Protein AF-A0A6C0ES30-F1 (afdb_monomer)

Sequence (160 aa):
MKIYIIFDNLLKLSKQFVLLEPYYIESYIVYEIFSKEGMYIIDSKNTFKLNNTDNRVIHFKNYYKNISLEVDYSYINKIKVYQIPNDHIQISYKYFVFKLSSNSKIKLIIQTVCDTENIVNILPLNSIIPSDIYFESNEDIDLNNHLIKEEINVFLSHLN

Radius of gyration: 16.53 Å; Cα contacts (8 Å, |Δi|>4): 312; chains: 1; bounding box: 41×36×44 Å

Solvent-accessible surface area (backbone atoms only — not comparable to full-atom values): 9113 Å² total; per-residue (Å²): 63,40,36,38,58,60,66,98,59,60,77,75,43,19,70,36,41,54,73,45,57,91,29,56,74,53,70,52,66,37,37,40,34,43,38,96,92,45,43,32,40,37,50,97,86,48,39,27,40,52,46,78,44,88,54,66,71,48,80,38,76,50,68,57,75,86,38,27,37,36,37,36,61,36,50,72,49,74,44,81,46,94,76,77,72,90,70,60,49,77,47,40,36,39,39,38,38,28,36,94,44,96,84,49,70,51,31,45,37,42,29,24,76,43,62,84,91,58,77,81,66,83,68,55,56,56,72,46,62,56,75,44,53,33,37,42,27,93,55,94,74,61,72,84,40,64,68,57,38,51,58,51,46,56,57,52,59,47,70,102

Nearest PDB structures (foldseek):
  2qy2-assembly1_A  TM=4.830E-01  e=1.030E-02  Mimivirus
  2qze-assembly2_B  TM=4.399E-01  e=1.216E-02  Mimivirus
  2hzm-assembly1_B  TM=3.080E-01  e=2.637E-02  Saccharomyces cerevisiae
  2hzm-assembly4_H  TM=3.020E-01  e=3.114E-02  Saccharomyces cerevisiae

Secondary structure (DSSP, 8-state):
-EEEEE-S-GGGGTTGGGGGGGGEEEEEEEEEEEETTEEEEE-SS-EEEEEEE---EEEEEEEETTEEEEEE--EEEEEEES---SSEEEEEEEEEEE-SSTT-S-EEEEEEE--TT-TT----GGG---SEEEEE-SS---TTSHHHHHHHHHHHHH--

Structure (mmCIF, N/CA/C/O backbone):
data_AF-A0A6C0ES30-F1
#
_entry.id   AF-A0A6C0ES30-F1
#
loop_
_atom_site.group_PDB
_atom_site.id
_atom_site.type_symbol
_atom_site.label_atom_id
_atom_site.label_alt_id
_atom_site.label_comp_id
_atom_site.label_asym_id
_atom_site.label_entity_id
_atom_site.label_seq_id
_atom_site.pdbx_PDB_ins_code
_atom_site.Cartn_x
_atom_site.Cartn_y
_atom_site.Cartn_z
_atom_site.occupancy
_atom_site.B_iso_or_equiv
_atom_site.auth_seq_id
_atom_site.auth_comp_id
_atom_site.auth_asym_id
_atom_site.auth_atom_id
_atom_site.pdbx_PDB_model_num
ATOM 1 N N . MET A 1 1 ? 1.712 -10.020 3.315 1.00 90.69 1 MET A N 1
ATOM 2 C CA . MET A 1 1 ? 0.244 -10.045 3.146 1.00 90.69 1 MET A CA 1
ATOM 3 C C . MET A 1 1 ? -0.270 -8.617 3.009 1.00 90.69 1 MET A C 1
ATOM 5 O O . MET A 1 1 ? 0.224 -7.746 3.729 1.00 90.69 1 MET A O 1
ATOM 9 N N . LYS A 1 2 ? -1.228 -8.369 2.108 1.00 95.38 2 LYS A N 1
ATOM 10 C CA . LYS A 1 2 ? -1.901 -7.065 1.975 1.00 95.38 2 LYS A CA 1
ATOM 11 C C . LYS A 1 2 ? -3.365 -7.183 2.401 1.00 95.38 2 LYS A C 1
ATOM 13 O O . LYS A 1 2 ? -4.006 -8.195 2.140 1.00 95.38 2 LYS A O 1
ATOM 18 N N . ILE A 1 3 ? -3.880 -6.165 3.082 1.00 96.31 3 ILE A N 1
ATOM 19 C CA . ILE A 1 3 ? -5.283 -6.072 3.496 1.00 96.31 3 ILE A CA 1
ATOM 20 C C . ILE A 1 3 ? -5.845 -4.790 2.895 1.00 96.31 3 ILE A C 1
ATOM 22 O O . ILE A 1 3 ? -5.581 -3.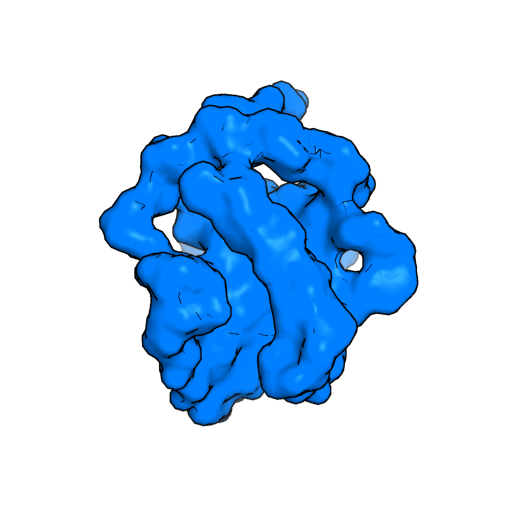691 3.384 1.00 96.31 3 ILE A O 1
ATOM 26 N N . TYR A 1 4 ? -6.594 -4.933 1.817 1.00 95.38 4 TYR A N 1
ATOM 27 C CA . TYR A 1 4 ? -7.206 -3.835 1.093 1.00 95.38 4 TYR A CA 1
ATOM 28 C C . TYR A 1 4 ? -8.440 -3.329 1.826 1.00 95.38 4 TYR A C 1
ATOM 30 O O . TYR A 1 4 ? -9.242 -4.110 2.346 1.00 95.38 4 TYR A O 1
ATOM 38 N N . ILE A 1 5 ? -8.584 -2.006 1.862 1.00 93.81 5 ILE A N 1
ATOM 39 C CA . ILE A 1 5 ? -9.776 -1.352 2.389 1.00 93.81 5 ILE A CA 1
ATOM 40 C C . ILE A 1 5 ? -10.700 -1.064 1.213 1.00 93.81 5 ILE A C 1
ATOM 42 O O . ILE A 1 5 ? -10.323 -0.364 0.274 1.00 93.81 5 ILE A O 1
ATOM 46 N N . ILE A 1 6 ? -11.917 -1.597 1.260 1.00 91.69 6 ILE A N 1
ATOM 47 C CA . ILE A 1 6 ? -12.866 -1.442 0.162 1.00 91.69 6 ILE A CA 1
ATOM 48 C C . ILE A 1 6 ? -13.631 -0.138 0.343 1.00 91.69 6 ILE A C 1
ATOM 50 O O . ILE A 1 6 ? -14.464 -0.004 1.241 1.00 91.69 6 ILE A O 1
ATOM 54 N N . PHE A 1 7 ? -13.330 0.818 -0.532 1.00 83.38 7 PHE A N 1
ATOM 55 C CA . PHE A 1 7 ? -13.983 2.117 -0.599 1.00 83.38 7 PHE A CA 1
ATOM 56 C C . PHE A 1 7 ? -14.720 2.288 -1.924 1.00 83.38 7 PHE A C 1
ATOM 58 O O . PHE A 1 7 ? -14.188 1.968 -2.983 1.00 83.38 7 PHE A O 1
ATOM 65 N N . ASP A 1 8 ? -15.896 2.915 -1.875 1.00 78.25 8 ASP A N 1
ATOM 66 C CA . ASP A 1 8 ? -16.638 3.278 -3.088 1.00 78.25 8 ASP A CA 1
ATOM 67 C C . ASP A 1 8 ? -15.959 4.421 -3.863 1.00 78.25 8 ASP A C 1
ATOM 69 O O . ASP A 1 8 ? -16.115 4.545 -5.076 1.00 78.25 8 ASP A O 1
ATOM 73 N N . ASN A 1 9 ? -15.241 5.310 -3.161 1.00 81.69 9 ASN A N 1
ATOM 74 C CA . ASN A 1 9 ? -14.548 6.443 -3.771 1.00 81.69 9 ASN A CA 1
ATOM 75 C C . ASN 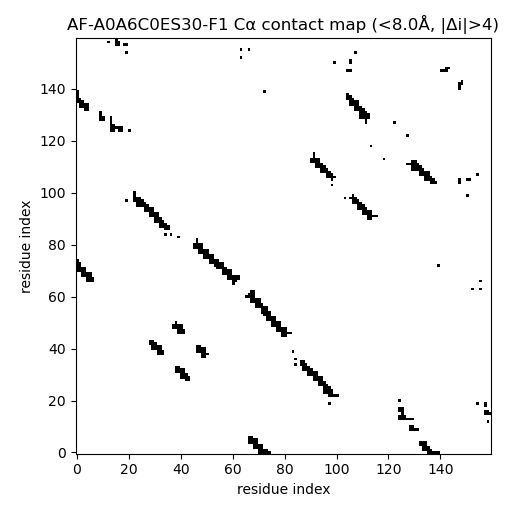A 1 9 ? -13.398 6.963 -2.891 1.00 81.69 9 ASN A C 1
ATOM 77 O O . ASN A 1 9 ? -13.626 7.696 -1.925 1.00 81.69 9 ASN A O 1
ATOM 81 N N . LEU A 1 10 ? -12.161 6.649 -3.282 1.00 82.50 10 LEU A N 1
ATOM 82 C CA . LEU A 1 10 ? -10.946 7.058 -2.572 1.00 82.50 10 LEU A CA 1
ATOM 83 C C . LEU A 1 10 ? -10.722 8.584 -2.551 1.00 82.50 10 LEU A C 1
ATOM 85 O O . LEU A 1 10 ? -10.116 9.103 -1.614 1.00 82.50 10 LEU A O 1
ATOM 89 N N . LEU A 1 11 ? -11.250 9.333 -3.529 1.00 78.00 11 LEU A N 1
ATOM 90 C CA . LEU A 1 11 ? -11.063 10.792 -3.621 1.00 78.00 11 LEU A CA 1
ATOM 91 C C . LEU A 1 11 ? -11.697 11.545 -2.447 1.00 78.00 11 LEU A C 1
ATOM 93 O O . LEU A 1 11 ? -11.293 12.664 -2.136 1.00 78.00 11 LEU A O 1
ATOM 97 N N . LYS A 1 12 ? -12.695 10.943 -1.791 1.00 80.50 12 LYS A N 1
ATOM 98 C CA . LYS A 1 12 ? -13.374 11.545 -0.638 1.00 80.50 12 LYS A CA 1
ATOM 99 C C . LYS A 1 12 ? -12.521 11.513 0.636 1.00 80.50 12 LYS A C 1
ATOM 101 O O . LYS A 1 12 ? -12.794 12.291 1.546 1.00 80.50 12 LYS A O 1
ATOM 106 N N . LEU A 1 13 ? -11.489 10.666 0.680 1.00 83.44 13 LEU A N 1
ATOM 107 C CA . LEU A 1 13 ? -10.680 10.407 1.876 1.00 83.44 13 LEU A CA 1
ATOM 108 C C . LEU A 1 13 ? -9.532 11.406 2.068 1.00 83.44 13 LEU A C 1
ATOM 110 O O . LEU A 1 13 ? -8.990 11.514 3.163 1.00 83.44 13 LEU A O 1
ATOM 114 N N . SER A 1 14 ? -9.170 12.178 1.039 1.00 79.12 14 SER A N 1
ATOM 115 C CA . SER A 1 14 ? -8.001 13.074 1.080 1.00 79.12 14 SER A CA 1
ATOM 116 C C . SER A 1 14 ? -8.023 14.042 2.270 1.00 79.12 14 SER A C 1
ATOM 118 O O . SER A 1 14 ? -7.00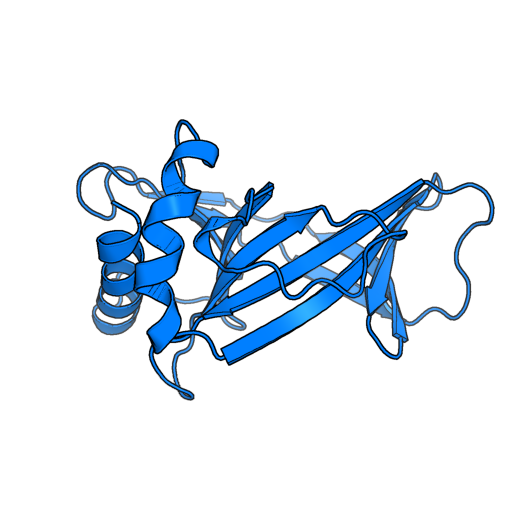7 14.259 2.924 1.00 79.12 14 SER A O 1
ATOM 120 N N . LYS A 1 15 ? -9.199 14.569 2.634 1.00 83.06 15 LYS A N 1
ATOM 121 C CA . LYS A 1 15 ? -9.356 15.466 3.793 1.00 83.06 15 LYS A CA 1
ATOM 122 C C . LYS A 1 15 ? -9.137 14.768 5.137 1.00 83.06 15 LYS A C 1
ATOM 124 O O . LYS A 1 15 ? -8.679 15.409 6.078 1.00 83.06 15 LYS A O 1
ATOM 129 N N . GLN A 1 16 ? -9.464 13.481 5.230 1.00 89.00 16 GLN A N 1
ATOM 130 C CA . GLN A 1 16 ? -9.318 12.686 6.451 1.00 89.00 16 GLN A CA 1
ATOM 131 C C . GLN A 1 16 ? -7.856 12.334 6.737 1.00 89.00 16 GLN A C 1
ATOM 133 O O . GLN A 1 16 ? -7.501 12.110 7.889 1.00 89.00 16 GLN A O 1
ATOM 138 N N . PHE A 1 17 ? -6.979 12.356 5.729 1.00 90.06 17 PHE A N 1
ATOM 139 C CA . PHE A 1 17 ? -5.568 12.006 5.907 1.00 90.06 17 PHE A CA 1
ATOM 140 C C . PHE A 1 17 ? -4.820 12.923 6.875 1.00 90.06 17 PHE A C 1
ATOM 142 O O . PHE A 1 17 ? -3.851 12.486 7.483 1.00 90.06 17 PHE A O 1
ATOM 149 N N . VAL A 1 18 ? -5.291 14.154 7.097 1.00 90.31 18 VAL A N 1
ATOM 150 C CA . VAL A 1 18 ? -4.737 15.038 8.140 1.00 90.31 18 VAL A CA 1
ATOM 151 C C . VAL A 1 18 ? -4.830 14.389 9.522 1.00 90.31 18 VAL A C 1
ATOM 153 O O . VAL A 1 18 ? -3.921 14.523 10.333 1.00 90.31 18 VAL A O 1
ATOM 156 N N . LEU A 1 19 ? -5.888 13.618 9.781 1.00 93.50 19 LEU A N 1
ATOM 157 C CA . LEU A 1 19 ? -6.066 12.916 11.051 1.00 93.50 19 LEU A CA 1
A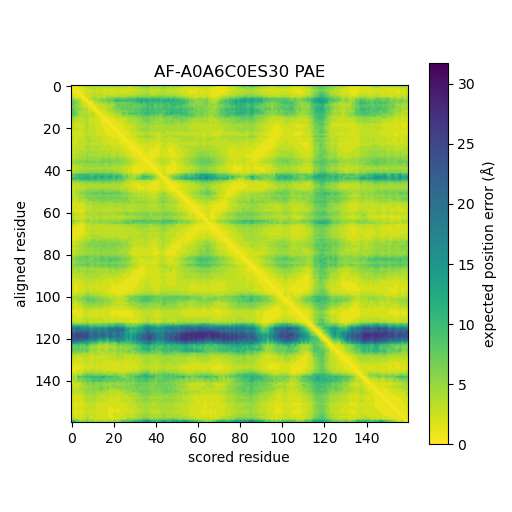TOM 158 C C . LEU A 1 19 ? -5.052 11.777 11.249 1.00 93.50 19 LEU A C 1
ATOM 160 O O . LEU A 1 19 ? -4.900 11.281 12.362 1.00 93.50 19 LEU A O 1
ATOM 164 N N . LEU A 1 20 ? -4.353 11.366 10.186 1.00 94.62 20 LEU A N 1
ATOM 165 C CA . LEU A 1 20 ? -3.330 10.324 10.225 1.00 94.62 20 LEU A CA 1
ATOM 166 C C . LEU A 1 20 ? -1.923 10.865 10.497 1.00 94.62 20 LEU A C 1
ATOM 168 O O . LEU A 1 20 ? -1.012 10.074 10.735 1.00 94.62 20 LEU A O 1
ATOM 172 N N . GLU A 1 21 ? -1.736 12.187 10.485 1.00 92.94 21 GLU A N 1
ATOM 173 C CA . GLU A 1 21 ? -0.438 12.836 10.697 1.00 92.94 21 GLU A CA 1
ATOM 174 C C . GLU A 1 21 ? 0.293 12.361 11.971 1.00 92.94 21 GLU A C 1
ATOM 176 O O . GLU A 1 21 ? 1.484 12.063 11.870 1.00 92.94 21 GLU A O 1
ATOM 181 N N . PRO A 1 22 ? -0.371 12.156 13.132 1.00 94.69 22 PRO A N 1
ATOM 182 C CA . PRO A 1 22 ? 0.300 11.656 14.338 1.00 94.69 22 PRO A CA 1
ATOM 183 C C . PRO A 1 22 ? 0.910 10.254 14.199 1.00 94.69 22 PRO A C 1
ATOM 185 O O . PRO A 1 22 ? 1.763 9.876 14.998 1.00 94.69 22 PRO A O 1
ATOM 188 N N . TYR A 1 23 ? 0.461 9.473 13.214 1.00 96.12 23 TYR A N 1
ATOM 189 C CA . TYR A 1 23 ? 0.901 8.097 12.979 1.00 96.12 23 TYR A CA 1
ATOM 190 C C . TYR A 1 23 ? 1.909 7.985 11.834 1.00 96.12 23 TYR A C 1
ATOM 192 O O . TYR A 1 23 ? 2.331 6.876 11.502 1.00 96.12 23 TYR A O 1
ATOM 200 N N . TYR A 1 24 ? 2.261 9.101 11.192 1.00 95.00 24 TYR A N 1
ATOM 201 C CA . TYR A 1 24 ? 3.178 9.119 10.061 1.00 95.00 24 TYR A CA 1
ATOM 202 C C . TYR A 1 24 ? 4.593 8.724 10.492 1.00 95.00 24 TYR A C 1
ATOM 204 O O . TYR A 1 24 ? 5.138 9.251 11.460 1.00 95.00 24 TYR A O 1
ATOM 212 N N . ILE A 1 25 ? 5.195 7.800 9.745 1.00 95.44 25 ILE A N 1
ATOM 213 C CA . ILE A 1 25 ? 6.554 7.309 9.991 1.00 95.44 25 ILE A CA 1
ATOM 214 C C . ILE A 1 25 ? 7.507 7.844 8.932 1.00 95.44 25 ILE A C 1
ATOM 216 O O . ILE A 1 25 ? 8.513 8.476 9.244 1.00 95.44 25 ILE A O 1
ATOM 220 N N . GLU A 1 26 ? 7.199 7.565 7.669 1.00 93.50 26 GLU A N 1
ATOM 221 C CA . GLU A 1 26 ? 8.073 7.882 6.550 1.00 93.50 26 GLU A CA 1
ATOM 222 C C . GLU A 1 26 ? 7.299 7.908 5.234 1.00 93.50 26 GLU A C 1
ATOM 224 O O . GLU A 1 26 ? 6.170 7.417 5.123 1.00 93.50 26 GLU A O 1
ATOM 229 N N . SER A 1 27 ? 7.947 8.454 4.210 1.00 92.31 27 SER A N 1
ATOM 230 C CA . SER A 1 27 ? 7.529 8.279 2.831 1.00 92.31 27 SER A CA 1
ATOM 231 C C . SER A 1 27 ? 8.731 8.020 1.945 1.00 92.31 27 SER A C 1
ATOM 233 O O . SER A 1 27 ? 9.841 8.481 2.214 1.00 92.31 27 SER A O 1
ATOM 235 N N . TYR A 1 28 ? 8.503 7.261 0.883 1.00 91.50 28 TYR A N 1
ATOM 236 C CA . TYR A 1 28 ? 9.532 6.916 -0.084 1.00 91.50 28 TYR A CA 1
ATOM 237 C C . TYR A 1 28 ? 8.926 6.797 -1.479 1.00 91.50 28 TYR A C 1
ATOM 239 O O . TYR A 1 28 ? 7.717 6.616 -1.642 1.00 91.50 28 TYR A O 1
ATOM 247 N N . ILE A 1 29 ? 9.784 6.941 -2.485 1.00 91.06 29 ILE A N 1
ATOM 248 C CA . ILE A 1 29 ? 9.415 6.837 -3.894 1.00 91.06 29 ILE A CA 1
ATOM 249 C C . ILE A 1 29 ? 9.927 5.512 -4.433 1.00 91.06 29 ILE A C 1
ATOM 251 O O . ILE A 1 29 ? 11.034 5.076 -4.107 1.00 91.06 29 ILE A O 1
ATOM 255 N N . VAL A 1 30 ? 9.103 4.894 -5.264 1.00 93.06 30 VAL A N 1
ATOM 256 C CA . VAL A 1 30 ? 9.413 3.663 -5.969 1.00 93.06 30 VAL A CA 1
ATOM 257 C C . VAL A 1 30 ? 9.002 3.822 -7.422 1.00 93.06 30 VAL A C 1
ATOM 259 O O . VAL A 1 30 ? 7.936 4.366 -7.710 1.00 93.06 30 VAL A O 1
ATOM 262 N N . TYR A 1 31 ? 9.830 3.313 -8.327 1.00 93.38 31 TYR A N 1
ATOM 263 C CA . TYR A 1 31 ? 9.494 3.252 -9.743 1.00 93.38 31 TYR A CA 1
ATOM 264 C C . TYR A 1 31 ? 9.075 1.833 -10.092 1.00 93.38 31 TYR A C 1
ATOM 266 O O . TYR A 1 31 ? 9.849 0.891 -9.916 1.00 93.38 31 TYR A O 1
ATOM 274 N N . GLU A 1 32 ? 7.856 1.689 -10.585 1.00 94.81 32 GLU A N 1
ATOM 275 C CA . GLU A 1 32 ? 7.363 0.451 -11.167 1.00 94.81 32 GLU A CA 1
ATOM 276 C C . GLU A 1 32 ? 7.531 0.513 -12.678 1.00 94.81 32 GLU A C 1
ATOM 278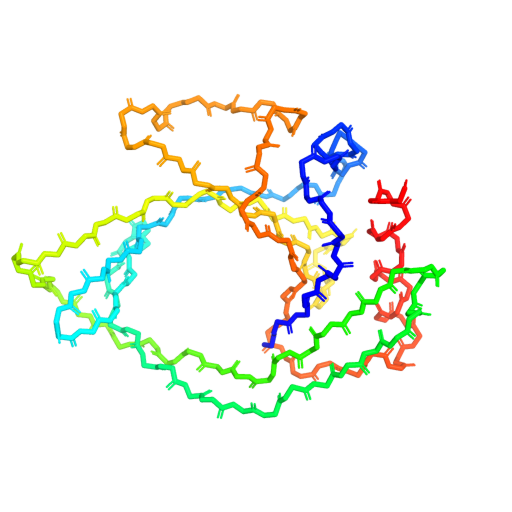 O O . GLU A 1 32 ? 7.176 1.497 -13.327 1.00 94.81 32 GLU A O 1
ATOM 283 N N . ILE A 1 33 ? 8.117 -0.538 -13.236 1.00 95.81 33 ILE A N 1
ATOM 284 C CA . ILE A 1 33 ? 8.452 -0.626 -14.650 1.00 95.81 33 ILE A CA 1
ATOM 285 C C . ILE A 1 33 ? 7.744 -1.838 -15.232 1.00 95.81 33 ILE A C 1
ATOM 287 O O . ILE A 1 33 ? 7.909 -2.966 -14.761 1.00 95.81 33 ILE A O 1
ATOM 291 N N . PHE A 1 34 ? 6.982 -1.596 -16.290 1.00 96.12 34 PHE A N 1
ATOM 292 C CA . PHE A 1 34 ? 6.197 -2.589 -17.004 1.00 96.12 34 PHE A CA 1
ATOM 293 C C . PHE A 1 34 ? 6.776 -2.766 -18.401 1.00 96.12 34 PHE A C 1
ATOM 295 O O . PHE A 1 34 ? 6.951 -1.803 -19.145 1.00 96.12 34 PHE A O 1
ATOM 302 N N . SER A 1 35 ? 7.071 -4.007 -18.765 1.00 96.69 35 SER A N 1
ATOM 303 C CA . SER A 1 35 ? 7.636 -4.359 -20.066 1.00 96.69 35 SER A CA 1
ATOM 304 C C . SER A 1 35 ? 7.066 -5.690 -20.543 1.00 96.69 35 SER A C 1
ATOM 306 O O . SER A 1 35 ? 6.459 -6.435 -19.769 1.00 96.69 35 SER A O 1
ATOM 308 N N . LYS A 1 36 ? 7.334 -6.049 -21.801 1.00 96.38 36 LYS A N 1
ATOM 309 C CA . LYS A 1 36 ? 6.993 -7.381 -22.329 1.00 96.38 36 LYS A CA 1
ATOM 310 C C . LYS A 1 36 ? 7.722 -8.521 -21.607 1.00 96.38 36 LYS A C 1
ATOM 312 O O . LYS A 1 36 ? 7.261 -9.654 -21.652 1.00 96.38 36 LYS A O 1
ATOM 317 N N . GLU A 1 37 ? 8.843 -8.234 -20.946 1.00 94.69 37 GLU A N 1
ATOM 318 C CA . GLU A 1 37 ? 9.637 -9.227 -20.212 1.00 94.69 37 GLU A CA 1
ATOM 319 C C . GLU A 1 37 ? 9.190 -9.402 -18.751 1.00 94.69 37 GLU A C 1
ATOM 321 O O . GLU A 1 37 ? 9.683 -10.300 -18.058 1.00 94.69 37 GLU A O 1
ATOM 326 N N . GLY A 1 38 ? 8.269 -8.558 -18.277 1.00 94.56 38 GLY A N 1
ATOM 327 C CA . GLY A 1 38 ? 7.689 -8.619 -16.939 1.00 94.56 38 GLY A CA 1
ATOM 328 C C . GLY A 1 38 ? 7.685 -7.278 -16.208 1.00 94.56 38 GLY A C 1
ATOM 329 O O . GLY A 1 38 ? 7.907 -6.214 -16.798 1.00 94.56 38 GLY A O 1
ATOM 330 N N . MET A 1 39 ? 7.422 -7.366 -14.903 1.00 96.75 39 MET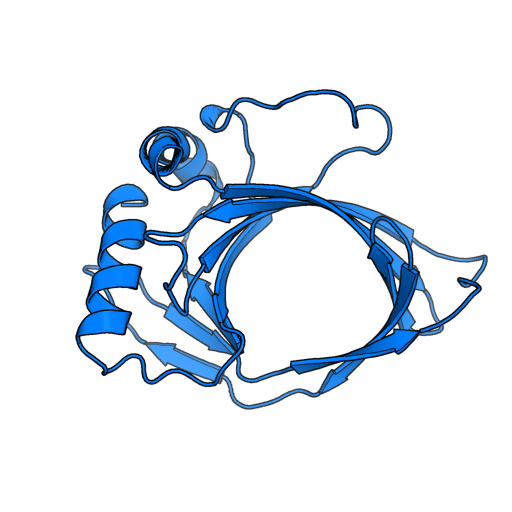 A N 1
ATOM 331 C CA . MET A 1 39 ? 7.378 -6.236 -13.978 1.00 96.75 39 MET A CA 1
ATOM 332 C C . MET A 1 39 ? 8.692 -6.092 -13.218 1.00 96.75 39 MET A C 1
ATOM 334 O O . MET A 1 39 ? 9.301 -7.079 -12.795 1.00 96.75 39 MET A O 1
ATOM 338 N N . TYR A 1 40 ? 9.105 -4.850 -13.007 1.00 97.31 40 TYR A N 1
ATOM 339 C CA . TYR A 1 40 ? 10.309 -4.504 -12.272 1.00 97.31 40 TYR A CA 1
ATOM 340 C C . TYR A 1 40 ? 10.007 -3.380 -11.291 1.00 97.31 40 TYR A C 1
ATOM 342 O O . TYR A 1 40 ? 9.097 -2.579 -11.498 1.00 97.31 40 TYR A O 1
ATOM 350 N N . ILE A 1 41 ? 10.794 -3.326 -10.225 1.00 95.81 41 ILE A N 1
ATOM 351 C CA . ILE A 1 41 ? 10.730 -2.268 -9.229 1.00 95.81 41 ILE A CA 1
ATOM 352 C C . ILE A 1 41 ? 12.128 -1.696 -9.024 1.00 95.81 41 ILE A C 1
ATOM 354 O O . ILE A 1 41 ? 13.098 -2.449 -8.887 1.00 95.81 41 ILE A O 1
ATOM 358 N N . ILE A 1 42 ? 12.235 -0.372 -9.010 1.00 93.31 42 ILE A N 1
ATOM 359 C CA . ILE A 1 42 ? 13.448 0.340 -8.618 1.00 93.31 42 ILE A CA 1
ATOM 360 C C . ILE A 1 42 ? 13.157 1.036 -7.296 1.00 93.31 42 ILE A C 1
ATOM 362 O O . ILE A 1 42 ? 12.321 1.940 -7.230 1.00 93.31 42 ILE A O 1
ATOM 366 N N . ASP A 1 43 ? 13.854 0.599 -6.251 1.00 85.75 43 ASP A N 1
ATOM 367 C CA . ASP A 1 43 ? 13.958 1.347 -5.003 1.00 85.75 43 ASP A CA 1
ATOM 368 C C . ASP A 1 43 ? 15.245 2.186 -4.989 1.00 85.75 43 ASP A C 1
ATOM 370 O O . ASP A 1 43 ? 16.037 2.157 -5.931 1.00 85.75 43 ASP A O 1
ATOM 374 N N . SER A 1 44 ? 15.465 2.957 -3.922 1.00 78.25 44 SER A N 1
ATOM 375 C CA . SER A 1 44 ? 16.566 3.928 -3.823 1.00 78.25 44 SER A CA 1
ATOM 376 C C . SER A 1 44 ? 17.974 3.376 -4.097 1.00 78.25 44 SER A C 1
ATOM 378 O O . SER A 1 44 ? 18.895 4.168 -4.297 1.00 78.25 44 SER A O 1
ATOM 380 N N . LYS A 1 45 ? 18.182 2.050 -4.085 1.00 85.69 45 LYS A N 1
ATOM 381 C CA . LYS A 1 45 ? 19.510 1.440 -4.272 1.00 85.69 45 LYS A CA 1
ATOM 382 C C . LYS A 1 45 ? 19.528 0.222 -5.185 1.00 85.69 45 LYS A C 1
ATOM 384 O O . LYS A 1 45 ? 20.611 -0.196 -5.594 1.00 85.69 45 LYS A O 1
ATOM 389 N N . ASN A 1 46 ? 18.386 -0.398 -5.454 1.00 93.94 46 ASN A N 1
ATOM 390 C CA . ASN A 1 46 ? 18.338 -1.684 -6.126 1.00 93.94 46 ASN A CA 1
ATOM 391 C C . ASN A 1 46 ? 17.214 -1.736 -7.156 1.00 93.94 46 ASN A C 1
ATOM 393 O O . ASN A 1 46 ? 16.132 -1.180 -6.975 1.00 93.94 46 ASN A O 1
ATOM 397 N N . THR A 1 47 ? 17.466 -2.512 -8.203 1.00 96.38 47 THR A N 1
ATOM 398 C CA . THR A 1 47 ? 16.452 -2.929 -9.163 1.00 96.38 47 THR A CA 1
ATOM 399 C C . THR A 1 47 ? 16.126 -4.396 -8.925 1.00 96.38 47 THR A C 1
ATOM 401 O O . THR A 1 47 ? 17.025 -5.230 -8.773 1.00 96.38 47 THR A O 1
ATOM 404 N N . PHE A 1 48 ? 14.840 -4.728 -8.913 1.00 97.50 48 PHE A N 1
ATOM 405 C CA . PHE A 1 48 ? 14.381 -6.108 -8.833 1.00 97.50 48 PHE A CA 1
ATOM 406 C C . PHE A 1 48 ? 13.394 -6.413 -9.948 1.00 97.50 48 PHE A C 1
ATOM 408 O O . PHE A 1 48 ? 12.533 -5.595 -10.258 1.00 97.50 48 PHE A O 1
ATOM 415 N N . LYS A 1 49 ? 13.483 -7.621 -10.499 1.00 97.44 49 LYS A N 1
ATOM 416 C CA . LYS A 1 49 ? 12.399 -8.237 -11.258 1.00 97.44 49 LYS A CA 1
ATOM 417 C C . LYS A 1 49 ? 11.393 -8.836 -10.277 1.00 97.44 49 LYS A C 1
ATOM 419 O O . LYS A 1 49 ? 11.791 -9.496 -9.312 1.00 97.44 49 LYS A O 1
ATOM 424 N N . LEU A 1 50 ? 10.113 -8.581 -10.517 1.00 96.25 50 LEU A N 1
ATOM 425 C CA . LEU A 1 50 ? 9.015 -9.048 -9.683 1.00 96.25 50 LEU A CA 1
ATOM 426 C C . LEU A 1 50 ? 8.404 -10.310 -10.283 1.00 96.25 50 LEU A C 1
ATOM 428 O O . LEU A 1 50 ? 7.974 -10.312 -11.435 1.00 96.25 50 LEU A O 1
ATOM 432 N N . ASN A 1 51 ? 8.331 -11.360 -9.472 1.00 94.31 51 ASN A N 1
ATOM 433 C CA . ASN A 1 51 ? 7.593 -12.573 -9.789 1.00 94.31 51 ASN A CA 1
ATOM 434 C C . ASN A 1 51 ? 6.443 -12.708 -8.790 1.00 94.31 51 ASN A C 1
ATOM 436 O O . ASN A 1 51 ? 6.669 -13.003 -7.613 1.00 94.31 51 ASN A O 1
ATOM 440 N N . ASN A 1 52 ? 5.221 -12.482 -9.262 1.00 91.50 52 ASN A N 1
ATOM 441 C CA . ASN A 1 52 ? 4.019 -12.584 -8.443 1.00 91.50 52 ASN A CA 1
ATOM 442 C C . ASN A 1 52 ? 3.616 -14.054 -8.311 1.00 91.50 52 ASN A C 1
ATOM 444 O O . ASN A 1 52 ? 3.650 -14.803 -9.287 1.00 91.50 52 ASN A O 1
ATOM 448 N N . THR A 1 53 ? 3.275 -14.472 -7.097 1.00 93.38 53 THR A N 1
ATOM 449 C CA . THR A 1 53 ? 2.646 -15.768 -6.843 1.00 93.38 53 THR A CA 1
ATOM 450 C C . THR A 1 53 ? 1.272 -15.519 -6.255 1.00 93.38 53 THR A C 1
ATOM 452 O O . THR A 1 53 ? 1.158 -15.026 -5.129 1.00 93.38 53 THR A O 1
ATOM 455 N N . ASP A 1 54 ? 0.254 -15.856 -7.040 1.00 93.00 54 ASP A N 1
ATOM 456 C CA . ASP A 1 54 ? -1.140 -15.708 -6.647 1.00 93.00 54 ASP A CA 1
ATOM 457 C C . ASP A 1 54 ? -1.479 -16.670 -5.509 1.00 93.00 54 ASP A C 1
ATOM 459 O O . ASP A 1 54 ? -0.999 -17.808 -5.445 1.00 93.00 54 ASP A O 1
ATOM 463 N N . ASN A 1 55 ? -2.338 -16.214 -4.608 1.00 93.38 55 ASN A N 1
ATOM 464 C CA . ASN A 1 55 ? -2.850 -17.005 -3.504 1.00 93.38 55 ASN A CA 1
ATOM 465 C C . ASN A 1 55 ? -4.326 -16.665 -3.256 1.00 93.38 55 ASN A C 1
ATOM 467 O O . ASN A 1 55 ? -4.950 -15.887 -3.975 1.00 93.38 55 ASN A O 1
ATOM 471 N N . ARG A 1 56 ? -4.915 -17.280 -2.230 1.00 93.94 56 ARG A N 1
ATOM 472 C CA . ARG A 1 56 ? -6.299 -17.020 -1.842 1.00 93.94 56 ARG A CA 1
ATOM 473 C C . ARG A 1 56 ? -6.503 -15.564 -1.418 1.00 93.94 56 ARG A C 1
ATOM 475 O O . ARG A 1 56 ? -5.652 -14.973 -0.753 1.00 93.94 56 ARG A O 1
ATOM 482 N N . VAL A 1 57 ? -7.704 -15.070 -1.694 1.00 95.19 57 VAL A N 1
ATOM 483 C CA . VAL A 1 57 ? -8.230 -13.805 -1.177 1.00 95.19 57 VAL A CA 1
ATOM 484 C C . VAL A 1 57 ? -9.391 -14.105 -0.228 1.00 95.19 57 VAL A C 1
ATOM 486 O O . VAL A 1 57 ? -10.211 -14.982 -0.507 1.00 95.19 57 VAL A O 1
ATOM 489 N N . ILE A 1 58 ? -9.449 -13.424 0.919 1.00 95.88 58 ILE A N 1
ATOM 490 C CA . ILE A 1 58 ? -10.525 -13.574 1.912 1.00 95.88 58 ILE A CA 1
ATOM 491 C C . ILE A 1 58 ? -11.243 -12.239 2.100 1.00 95.88 58 ILE A C 1
ATOM 493 O O . ILE A 1 58 ? -10.615 -11.229 2.407 1.00 95.88 58 ILE A O 1
ATOM 497 N N . HIS A 1 59 ? -12.570 -12.246 1.986 1.00 96.00 59 HIS A N 1
ATOM 498 C CA . HIS A 1 59 ? -13.399 -11.048 2.117 1.00 96.00 59 HIS A CA 1
ATOM 499 C C . HIS A 1 59 ? -14.032 -10.955 3.513 1.00 96.00 59 HIS A C 1
ATOM 501 O O . HIS A 1 59 ? -14.733 -11.869 3.951 1.00 96.00 59 HIS A O 1
ATOM 507 N N . PHE A 1 60 ? -13.852 -9.817 4.183 1.00 94.56 60 PHE A N 1
ATOM 508 C CA . PHE A 1 60 ? -14.470 -9.485 5.466 1.00 94.56 60 PHE A CA 1
ATOM 509 C C . PHE A 1 60 ? -15.487 -8.361 5.268 1.00 94.56 60 PHE A C 1
ATOM 511 O O . PHE A 1 60 ? -15.139 -7.182 5.194 1.00 94.56 60 PHE A O 1
ATOM 518 N N . LYS A 1 61 ? -16.768 -8.727 5.191 1.00 93.88 61 LYS A N 1
ATOM 519 C CA . LYS A 1 61 ? -17.862 -7.756 5.059 1.00 93.88 61 LYS A CA 1
ATOM 520 C C . LYS A 1 61 ? -18.124 -7.052 6.388 1.00 93.88 61 LYS A C 1
ATOM 522 O O . LYS A 1 61 ? -18.186 -7.719 7.418 1.00 93.88 61 LYS A O 1
ATOM 527 N N . ASN A 1 62 ? -18.348 -5.736 6.343 1.00 91.12 62 ASN A N 1
ATOM 528 C CA . ASN A 1 62 ? -18.690 -4.913 7.514 1.00 91.12 62 ASN A CA 1
ATOM 529 C C . ASN A 1 62 ? -17.713 -5.112 8.688 1.00 91.12 62 ASN A C 1
ATOM 531 O O . ASN A 1 62 ? -18.117 -5.273 9.840 1.00 91.12 62 ASN A O 1
ATOM 535 N N . TYR A 1 63 ? -16.413 -5.149 8.383 1.00 92.81 63 TYR A N 1
ATOM 536 C CA . TYR A 1 63 ? -15.363 -5.392 9.368 1.00 92.81 63 TYR A CA 1
ATOM 537 C C . TYR A 1 63 ? -15.336 -4.306 10.453 1.00 92.81 63 TYR A C 1
ATOM 539 O O . TYR A 1 63 ? -15.249 -4.613 11.645 1.00 92.81 63 TYR A O 1
ATOM 547 N N . TYR A 1 64 ? -15.459 -3.041 10.036 1.00 91.38 64 TYR A N 1
ATOM 548 C CA . TYR A 1 64 ? -15.594 -1.889 10.923 1.00 91.38 64 TYR A CA 1
ATOM 549 C C . TYR A 1 64 ? -16.735 -0.997 10.437 1.00 91.38 64 TYR A C 1
ATOM 551 O O . TYR A 1 64 ? -16.613 -0.301 9.428 1.00 91.38 64 TYR A O 1
ATOM 559 N N . LYS A 1 65 ? -17.859 -1.006 11.164 1.00 89.00 65 LYS A N 1
ATOM 560 C CA . LYS A 1 65 ? -19.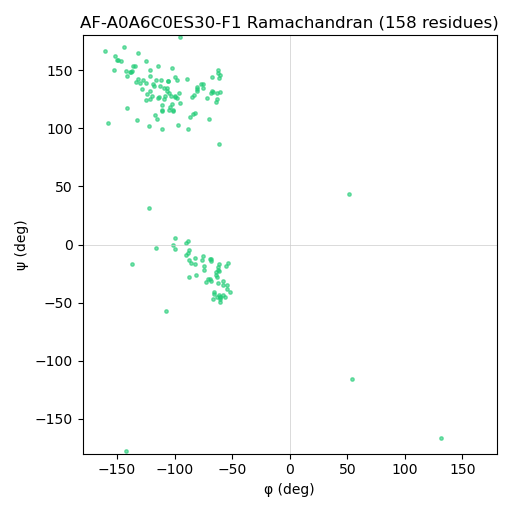103 -0.343 10.738 1.00 89.00 65 LYS A CA 1
ATOM 561 C C . LYS A 1 65 ? -19.492 -0.834 9.329 1.00 89.00 65 LYS A C 1
ATOM 563 O O . LYS A 1 65 ? -19.735 -2.024 9.167 1.00 89.00 65 LYS A O 1
ATOM 568 N N . ASN A 1 66 ? -19.498 0.044 8.326 1.00 87.81 66 ASN A N 1
ATOM 569 C CA . ASN A 1 66 ? -19.833 -0.292 6.936 1.00 87.81 66 ASN A CA 1
ATOM 570 C C . ASN A 1 66 ? -18.594 -0.485 6.040 1.00 87.81 66 ASN A C 1
ATOM 572 O O . ASN A 1 66 ? -18.735 -0.651 4.833 1.00 87.81 66 ASN A O 1
ATOM 576 N N . ILE A 1 67 ? -17.382 -0.452 6.606 1.00 90.81 67 ILE A N 1
ATOM 577 C CA . ILE A 1 67 ? -16.140 -0.658 5.854 1.00 90.81 67 ILE A CA 1
ATOM 578 C C . ILE A 1 67 ? -15.865 -2.158 5.755 1.00 90.81 67 ILE A C 1
ATOM 580 O O . ILE A 1 67 ? -15.836 -2.864 6.768 1.00 90.81 67 ILE A O 1
ATOM 584 N N . SER A 1 68 ? -15.656 -2.637 4.530 1.00 94.38 68 SER A N 1
ATOM 585 C CA . SER A 1 68 ? -15.268 -4.022 4.246 1.00 94.38 68 SER A CA 1
ATOM 586 C C . SER A 1 68 ? -13.775 -4.109 3.931 1.00 94.38 68 SER A C 1
ATOM 588 O O . SER A 1 68 ? -13.188 -3.146 3.440 1.00 94.38 68 SER A O 1
ATOM 590 N N . LEU A 1 69 ? -13.170 -5.261 4.220 1.00 95.75 69 LEU A N 1
ATOM 591 C CA . LEU A 1 69 ? -11.759 -5.534 3.947 1.00 95.75 69 LEU A CA 1
ATOM 592 C C . LEU A 1 69 ? -11.599 -6.745 3.026 1.00 95.75 69 LEU A C 1
ATOM 594 O O . LEU A 1 69 ? -12.394 -7.686 3.091 1.00 95.75 69 LEU A O 1
ATOM 598 N N . GLU A 1 70 ? -10.530 -6.750 2.236 1.00 96.31 70 GLU A N 1
ATOM 599 C CA . GLU A 1 70 ? -10.095 -7.903 1.444 1.00 96.31 70 GLU A CA 1
ATOM 600 C C . GLU A 1 70 ? -8.650 -8.250 1.771 1.00 96.31 70 GLU A C 1
ATOM 602 O O . GLU A 1 70 ? -7.758 -7.413 1.681 1.00 96.31 70 GLU A O 1
ATOM 607 N N . VAL A 1 71 ? -8.413 -9.492 2.176 1.00 95.81 71 VAL A N 1
ATOM 608 C CA . VAL A 1 71 ? -7.085 -9.974 2.548 1.00 95.81 71 VAL A CA 1
ATOM 609 C C . VAL A 1 71 ? -6.514 -10.772 1.404 1.00 95.81 71 VAL A C 1
ATOM 611 O O . VAL A 1 71 ? -7.028 -11.846 1.094 1.00 95.81 71 VAL A O 1
ATOM 614 N N . ASP A 1 72 ? -5.437 -10.264 0.826 1.00 94.75 72 ASP A N 1
ATOM 615 C CA . ASP A 1 72 ? -4.679 -10.926 -0.217 1.00 94.75 72 ASP A CA 1
ATOM 616 C C . ASP A 1 72 ? -3.412 -11.565 0.372 1.00 94.75 72 ASP A C 1
ATOM 618 O O . ASP A 1 72 ? -2.509 -10.890 0.894 1.00 94.75 72 ASP A O 1
ATOM 622 N N . TYR A 1 73 ? -3.370 -12.897 0.303 1.00 92.62 73 TYR A N 1
ATOM 623 C CA . TYR A 1 73 ? -2.235 -13.718 0.730 1.00 92.62 73 TYR A CA 1
ATOM 624 C C . TYR A 1 73 ? -1.207 -13.935 -0.390 1.00 92.62 73 TYR A C 1
ATOM 626 O O . TYR A 1 73 ? -0.247 -14.691 -0.207 1.00 92.62 73 TYR A O 1
ATOM 634 N N . SER A 1 74 ? -1.408 -13.324 -1.560 1.00 92.62 74 SER A N 1
ATOM 635 C CA . SER A 1 74 ? -0.437 -13.341 -2.650 1.00 92.62 74 SER A CA 1
ATOM 636 C C . SER A 1 74 ? 0.853 -12.660 -2.203 1.00 92.62 74 SER A C 1
ATOM 638 O O . SER A 1 74 ? 0.867 -11.762 -1.352 1.00 92.62 74 SER A O 1
ATOM 640 N N . TYR A 1 75 ? 1.970 -13.106 -2.763 1.00 91.06 75 TYR A N 1
ATOM 641 C CA . TYR A 1 75 ? 3.279 -12.564 -2.425 1.00 91.06 75 TYR A CA 1
ATOM 642 C C . TYR A 1 75 ? 4.117 -12.329 -3.673 1.00 91.06 75 TYR A C 1
ATOM 644 O O . TYR A 1 75 ? 3.958 -12.973 -4.709 1.00 91.06 75 TYR A O 1
ATOM 652 N N . ILE A 1 76 ? 5.038 -11.378 -3.551 1.00 92.00 76 ILE A N 1
ATOM 653 C CA . ILE A 1 76 ? 5.915 -10.962 -4.638 1.00 92.00 76 ILE A CA 1
ATOM 654 C C . ILE A 1 76 ? 7.328 -11.409 -4.294 1.00 92.00 76 ILE A C 1
ATOM 656 O O . ILE A 1 76 ? 7.923 -10.925 -3.329 1.00 92.00 76 ILE A O 1
ATOM 660 N N . ASN A 1 77 ? 7.879 -12.314 -5.098 1.00 93.44 77 ASN A N 1
ATOM 661 C CA . ASN A 1 77 ? 9.287 -12.662 -5.016 1.00 93.44 77 ASN A CA 1
ATOM 662 C C . ASN A 1 77 ? 10.116 -11.635 -5.802 1.00 93.44 77 ASN A C 1
ATOM 664 O O . ASN A 1 77 ? 9.828 -11.350 -6.967 1.00 93.44 77 ASN A O 1
ATOM 668 N N . LYS A 1 78 ? 11.148 -11.081 -5.161 1.00 94.50 78 LYS A N 1
ATOM 669 C CA . LYS A 1 78 ? 12.021 -10.051 -5.734 1.00 94.50 78 LYS A CA 1
ATOM 670 C C . LYS A 1 78 ? 13.365 -10.661 -6.114 1.00 94.50 78 LYS A C 1
ATOM 672 O O . LYS A 1 78 ? 14.129 -11.075 -5.246 1.00 94.50 78 LYS A O 1
ATOM 677 N N . ILE A 1 79 ? 13.686 -10.661 -7.404 1.00 96.06 79 ILE A N 1
ATOM 678 C CA . ILE A 1 79 ? 14.982 -11.122 -7.913 1.00 96.06 79 ILE A CA 1
ATOM 679 C C . ILE A 1 79 ? 15.813 -9.900 -8.276 1.00 96.06 79 ILE A C 1
ATOM 681 O O . ILE A 1 79 ? 15.415 -9.124 -9.140 1.00 96.06 79 ILE A O 1
ATOM 685 N N . LYS A 1 80 ? 16.964 -9.711 -7.625 1.00 96.50 80 LYS A N 1
ATOM 686 C CA . LYS A 1 80 ? 17.844 -8.574 -7.918 1.00 96.50 80 LYS A CA 1
ATOM 687 C C . LYS A 1 80 ? 18.363 -8.666 -9.354 1.00 96.50 80 LYS A C 1
ATOM 689 O O . LYS A 1 80 ? 18.874 -9.706 -9.764 1.00 96.50 80 LYS A O 1
ATOM 694 N N . VAL A 1 81 ? 18.246 -7.569 -10.095 1.00 96.81 81 VAL A N 1
ATOM 695 C CA . VAL A 1 81 ? 18.745 -7.427 -11.467 1.00 96.81 81 VAL A CA 1
ATOM 696 C C . VAL A 1 81 ? 19.520 -6.119 -11.600 1.00 96.81 81 VAL A C 1
ATOM 698 O O . VAL A 1 81 ? 19.434 -5.243 -10.744 1.00 96.81 81 VAL A O 1
ATOM 701 N N . TYR A 1 82 ? 20.297 -5.996 -12.673 1.00 95.12 82 TYR A N 1
ATOM 702 C CA . TYR A 1 82 ? 21.155 -4.831 -12.92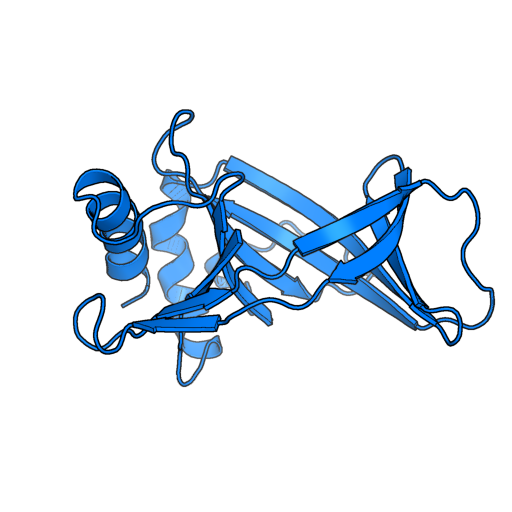2 1.00 95.12 82 TYR A CA 1
ATOM 703 C C . TYR A 1 82 ? 20.762 -4.051 -14.178 1.00 95.12 82 TYR A C 1
ATOM 705 O O . TYR A 1 82 ? 21.390 -3.049 -14.502 1.00 95.12 82 TYR A O 1
ATOM 713 N N . GLN A 1 83 ? 19.757 -4.535 -14.904 1.00 93.69 83 GLN A N 1
ATOM 714 C CA . GLN A 1 83 ? 19.279 -3.959 -16.153 1.00 93.69 83 GLN A CA 1
ATOM 715 C C . GLN A 1 83 ? 17.758 -4.081 -16.207 1.00 93.69 83 GLN A C 1
ATOM 717 O O . GLN A 1 83 ? 17.184 -5.027 -15.659 1.00 93.69 83 GLN A O 1
ATOM 722 N N . ILE A 1 84 ? 17.136 -3.116 -16.877 1.00 95.06 84 ILE A N 1
ATOM 723 C CA . ILE A 1 84 ? 15.717 -3.115 -17.229 1.00 95.06 84 ILE A CA 1
ATOM 724 C C . ILE A 1 84 ? 15.586 -3.189 -18.756 1.00 95.06 84 ILE A C 1
ATOM 726 O O . ILE A 1 84 ? 16.502 -2.751 -19.458 1.00 95.06 84 ILE A O 1
ATOM 730 N N . PRO A 1 85 ? 14.476 -3.720 -19.288 1.00 95.50 85 PRO A N 1
ATOM 731 C CA . PRO A 1 85 ? 14.233 -3.728 -20.728 1.00 95.50 85 PRO A CA 1
ATOM 732 C C . PRO A 1 85 ? 14.152 -2.310 -21.306 1.00 95.50 85 PRO A C 1
ATOM 734 O O . PRO A 1 85 ? 13.602 -1.411 -20.675 1.00 95.50 85 PRO A O 1
ATOM 737 N N . ASN A 1 86 ? 14.666 -2.104 -22.523 1.00 94.06 86 ASN A N 1
ATOM 738 C CA . ASN A 1 86 ? 14.656 -0.782 -23.168 1.00 94.06 86 ASN A CA 1
ATOM 739 C C . ASN A 1 86 ? 13.234 -0.296 -23.496 1.00 94.06 86 ASN A C 1
ATOM 741 O O . ASN A 1 86 ? 12.937 0.878 -23.311 1.00 94.06 86 ASN A O 1
ATOM 745 N N . ASP A 1 87 ? 12.368 -1.193 -23.976 1.00 96.62 87 ASP A N 1
ATOM 746 C CA . ASP A 1 87 ? 10.958 -0.906 -24.261 1.00 96.62 87 ASP A CA 1
ATOM 747 C C . ASP A 1 87 ? 10.122 -1.150 -22.999 1.00 96.62 87 ASP A C 1
ATOM 749 O O . ASP A 1 87 ? 9.828 -2.299 -22.640 1.00 96.62 87 ASP A O 1
ATOM 753 N N . HIS A 1 88 ? 9.804 -0.070 -22.285 1.00 95.94 88 HIS A N 1
ATOM 754 C CA . HIS A 1 88 ? 9.068 -0.127 -21.029 1.00 95.94 88 HIS A CA 1
ATOM 755 C C . HIS A 1 88 ? 8.204 1.113 -20.784 1.00 95.94 88 HIS A C 1
ATOM 757 O O . HIS A 1 88 ? 8.450 2.197 -21.311 1.00 95.94 88 HIS A O 1
ATOM 763 N N . ILE A 1 89 ? 7.209 0.943 -19.916 1.00 95.25 89 ILE A N 1
ATOM 764 C CA . ILE A 1 89 ? 6.440 2.023 -19.298 1.00 95.25 89 ILE A CA 1
ATOM 765 C C . ILE A 1 89 ? 6.888 2.123 -17.845 1.00 95.25 89 ILE A C 1
ATOM 767 O O . ILE A 1 89 ? 6.950 1.111 -17.147 1.00 95.25 89 ILE A O 1
ATOM 771 N N . GLN A 1 90 ? 7.184 3.334 -17.386 1.00 93.44 90 GLN A N 1
ATOM 772 C CA . GLN A 1 90 ? 7.525 3.607 -15.996 1.00 93.44 90 GLN A CA 1
ATOM 773 C C . GLN A 1 90 ? 6.391 4.376 -15.319 1.00 93.44 90 GLN A C 1
ATOM 775 O O . GLN A 1 90 ? 5.904 5.367 -15.859 1.00 93.44 90 GLN A O 1
ATOM 780 N N . ILE A 1 91 ? 6.027 3.956 -14.110 1.00 93.06 91 ILE A N 1
ATOM 781 C CA . ILE A 1 91 ? 5.136 4.689 -13.213 1.00 93.06 91 ILE A CA 1
ATOM 782 C C . ILE A 1 91 ? 5.892 4.951 -11.913 1.00 93.06 91 ILE A C 1
ATOM 784 O O . ILE A 1 91 ? 6.520 4.056 -11.352 1.00 93.06 91 ILE A O 1
ATOM 788 N N . SER A 1 92 ? 5.854 6.191 -11.439 1.00 92.19 92 SER A N 1
ATOM 789 C CA . SER A 1 92 ? 6.439 6.568 -10.156 1.00 92.19 92 SER A CA 1
ATOM 790 C C . SER A 1 92 ? 5.342 6.645 -9.102 1.00 92.19 92 SER A C 1
ATOM 792 O O . SER A 1 92 ? 4.333 7.330 -9.281 1.00 92.19 92 SER A O 1
ATOM 794 N N . TYR A 1 93 ? 5.555 5.946 -7.994 1.00 92.50 93 TYR A N 1
ATOM 795 C CA . TYR A 1 93 ? 4.650 5.923 -6.858 1.00 92.50 93 TYR A CA 1
ATOM 796 C C . TYR A 1 93 ? 5.337 6.470 -5.618 1.00 92.50 93 TYR A C 1
ATOM 798 O O . TYR A 1 93 ? 6.470 6.101 -5.302 1.00 92.50 93 TYR A O 1
ATOM 806 N N . LYS A 1 94 ? 4.619 7.310 -4.875 1.00 91.75 94 LYS A N 1
ATOM 807 C CA . LYS A 1 94 ? 5.002 7.712 -3.525 1.00 91.75 94 LYS A CA 1
ATOM 808 C C . LYS A 1 94 ? 4.148 6.963 -2.517 1.00 91.75 94 LYS A C 1
ATOM 810 O O . LYS A 1 94 ? 2.920 6.969 -2.596 1.00 91.75 94 LYS A O 1
ATOM 815 N N . TYR A 1 95 ? 4.828 6.340 -1.570 1.00 93.50 95 TYR A N 1
ATOM 816 C CA . TYR A 1 95 ? 4.236 5.580 -0.484 1.00 93.50 95 TYR A CA 1
ATOM 817 C C . TYR A 1 95 ? 4.345 6.392 0.798 1.00 93.50 95 TYR A C 1
ATOM 819 O O . TYR A 1 95 ? 5.428 6.870 1.130 1.00 93.50 95 TYR A O 1
ATOM 827 N N . PHE A 1 96 ? 3.240 6.533 1.521 1.00 94.31 96 PHE A N 1
ATOM 828 C CA . PHE A 1 96 ? 3.187 7.109 2.860 1.00 94.31 96 PHE A CA 1
ATOM 829 C C . PHE A 1 96 ? 2.896 5.988 3.852 1.00 94.31 96 PHE A C 1
ATOM 831 O O . PHE A 1 96 ? 1.924 5.247 3.687 1.00 94.31 96 PHE A O 1
ATOM 838 N N . VAL A 1 97 ? 3.755 5.853 4.859 1.00 96.25 97 VAL A N 1
ATOM 839 C CA . VAL A 1 97 ? 3.700 4.765 5.834 1.00 96.25 97 VAL A CA 1
ATOM 840 C C . VAL A 1 97 ? 3.239 5.296 7.179 1.00 96.25 97 VAL A C 1
ATOM 842 O O . VAL A 1 97 ? 3.851 6.213 7.730 1.00 96.25 97 VAL A O 1
ATOM 845 N N . PHE A 1 98 ? 2.212 4.657 7.735 1.00 96.81 98 PHE A N 1
ATOM 846 C CA . PHE A 1 98 ? 1.659 5.002 9.037 1.00 96.81 98 PHE A CA 1
ATOM 847 C C . PHE A 1 98 ? 1.640 3.794 9.970 1.00 96.81 98 PHE A C 1
ATOM 849 O O . PHE A 1 98 ? 1.289 2.683 9.561 1.00 96.81 98 PHE A O 1
ATOM 856 N N . LYS A 1 99 ? 1.989 4.010 11.241 1.00 96.81 99 LYS A N 1
ATOM 857 C CA . LYS A 1 99 ? 1.963 2.989 12.296 1.00 96.81 99 LYS A CA 1
ATOM 858 C C . LYS A 1 99 ? 1.480 3.582 13.615 1.00 96.81 99 LYS A C 1
ATOM 860 O O . LYS A 1 99 ? 1.829 4.706 13.954 1.00 96.81 99 LYS A O 1
ATOM 865 N N . LEU A 1 100 ? 0.744 2.791 14.396 1.00 94.62 100 LEU A N 1
ATOM 866 C CA . LEU A 1 100 ? 0.353 3.189 15.755 1.00 94.62 100 LEU A CA 1
ATOM 867 C C . LEU A 1 100 ? 1.524 3.145 16.738 1.00 94.62 100 LEU A C 1
ATOM 869 O O . LEU A 1 100 ? 1.577 3.923 17.684 1.00 94.62 100 LEU A O 1
ATOM 873 N N . SER A 1 101 ? 2.460 2.220 16.526 1.00 92.19 101 SER A N 1
ATOM 874 C CA . SER A 1 101 ? 3.687 2.109 17.310 1.00 92.19 101 SER A CA 1
ATOM 875 C C . SER A 1 101 ? 4.805 1.486 16.475 1.00 92.19 101 SER A C 1
ATOM 877 O O . SER A 1 101 ? 4.552 0.821 15.468 1.00 92.19 101 SER A O 1
ATOM 879 N N . SER A 1 102 ? 6.054 1.650 16.912 1.00 86.75 102 SER A N 1
ATOM 880 C CA . SER A 1 102 ? 7.215 1.006 16.283 1.00 86.75 102 SER A CA 1
ATOM 881 C C . SER A 1 102 ? 7.103 -0.525 16.248 1.00 86.75 102 SER A C 1
ATOM 883 O O . SER A 1 102 ? 7.566 -1.146 15.291 1.00 86.75 102 SER A O 1
ATOM 885 N N . ASN A 1 103 ? 6.444 -1.113 17.252 1.00 88.94 103 ASN A N 1
ATOM 886 C CA . ASN A 1 103 ? 6.256 -2.557 17.409 1.00 88.94 103 ASN A CA 1
ATOM 887 C C . ASN A 1 103 ? 5.009 -3.098 16.693 1.00 88.94 103 ASN A C 1
ATOM 889 O O . ASN A 1 103 ? 4.796 -4.311 16.689 1.00 88.94 103 ASN A O 1
ATOM 893 N N . SER A 1 104 ? 4.184 -2.227 16.102 1.00 91.81 104 SER A N 1
ATOM 894 C CA . SER A 1 104 ? 2.988 -2.658 15.383 1.00 91.81 104 SER A CA 1
ATOM 895 C C . SER A 1 104 ? 3.368 -3.565 14.210 1.00 91.81 104 SER A C 1
ATOM 897 O O . SER A 1 104 ? 4.258 -3.257 13.401 1.00 91.81 104 SER A O 1
ATOM 899 N N . LYS A 1 105 ? 2.672 -4.705 14.135 1.00 91.44 105 LYS A N 1
ATOM 900 C CA . LYS A 1 105 ? 2.819 -5.708 13.070 1.00 91.44 105 LYS A CA 1
ATOM 901 C C . LYS A 1 105 ? 2.162 -5.280 11.762 1.00 91.44 105 LYS A C 1
ATOM 903 O O . LYS A 1 105 ? 2.343 -5.944 10.738 1.00 91.44 105 LYS A O 1
ATOM 908 N N . ILE A 1 106 ? 1.387 -4.203 11.809 1.00 94.69 106 ILE A N 1
ATOM 909 C CA . ILE A 1 106 ? 0.625 -3.678 10.693 1.00 94.69 106 ILE A CA 1
ATOM 910 C C . ILE A 1 106 ? 1.078 -2.250 10.435 1.00 94.69 106 ILE A C 1
ATOM 912 O O . ILE A 1 106 ? 1.413 -1.487 11.337 1.00 94.69 106 ILE A O 1
ATOM 916 N N . LYS A 1 107 ? 1.086 -1.869 9.171 1.00 96.56 107 LYS A N 1
ATOM 917 C CA . LYS A 1 107 ? 1.214 -0.473 8.772 1.00 96.56 107 LYS A CA 1
ATOM 918 C C . LYS A 1 107 ? 0.128 -0.150 7.773 1.00 96.56 107 LYS A C 1
ATOM 920 O O . LYS A 1 107 ? -0.157 -0.969 6.903 1.00 96.56 107 LYS A O 1
ATOM 925 N N . LEU A 1 108 ? -0.464 1.028 7.903 1.00 97.38 108 LEU A N 1
ATOM 926 C CA . LEU A 1 108 ? -1.313 1.580 6.860 1.00 97.38 108 LEU A CA 1
ATOM 927 C C . LEU A 1 108 ? -0.404 2.196 5.797 1.00 97.38 108 LEU A C 1
ATOM 929 O O . LEU A 1 108 ? 0.527 2.940 6.114 1.00 97.38 108 LEU A O 1
ATOM 933 N N . ILE A 1 109 ? -0.681 1.864 4.545 1.00 97.00 109 ILE A N 1
ATOM 934 C CA . ILE A 1 109 ? -0.001 2.383 3.371 1.00 97.00 109 ILE A CA 1
ATOM 935 C C . ILE A 1 109 ? -1.003 3.200 2.571 1.00 97.00 109 ILE A C 1
ATOM 937 O O . ILE A 1 109 ? -2.069 2.705 2.209 1.00 97.00 109 ILE A O 1
ATOM 941 N N . ILE A 1 110 ? -0.637 4.447 2.283 1.00 94.75 110 ILE A N 1
ATOM 942 C CA . ILE A 1 110 ? -1.318 5.272 1.285 1.00 94.75 110 ILE A CA 1
ATOM 943 C C . ILE A 1 110 ? -0.352 5.445 0.120 1.00 94.75 110 ILE A C 1
ATOM 945 O O . ILE A 1 110 ? 0.751 5.964 0.294 1.00 94.75 110 ILE A O 1
ATOM 949 N N . GLN A 1 111 ? -0.761 4.995 -1.058 1.00 93.56 111 GLN A N 1
ATOM 950 C CA . GLN A 1 111 ? 0.009 5.095 -2.290 1.00 93.56 111 GLN A CA 1
ATOM 951 C C . GLN A 1 111 ? -0.601 6.175 -3.179 1.00 93.56 111 GLN A C 1
ATOM 953 O O . GLN A 1 111 ? -1.821 6.291 -3.279 1.00 93.56 111 GLN A O 1
ATOM 958 N N . THR A 1 112 ? 0.237 6.963 -3.843 1.00 91.69 112 THR A N 1
ATOM 959 C CA . THR A 1 112 ? -0.192 7.937 -4.849 1.00 91.69 112 THR A CA 1
ATOM 960 C C . THR A 1 112 ? 0.751 7.899 -6.045 1.00 91.69 112 THR A C 1
ATOM 962 O O . THR A 1 112 ? 1.943 7.617 -5.893 1.00 91.69 112 THR A O 1
ATOM 965 N N . VAL A 1 113 ? 0.222 8.174 -7.235 1.00 91.00 113 VAL A N 1
ATOM 966 C CA . VAL A 1 113 ? 1.026 8.359 -8.448 1.00 91.00 113 VAL A CA 1
ATOM 967 C C . VAL A 1 113 ? 1.696 9.728 -8.365 1.00 91.00 113 VAL A C 1
ATOM 969 O O . VAL A 1 113 ? 1.061 10.718 -8.007 1.00 91.00 113 VAL A O 1
ATOM 972 N N . CYS A 1 114 ? 2.985 9.798 -8.678 1.00 85.69 114 CYS A N 1
ATOM 973 C CA . CYS A 1 114 ? 3.731 11.051 -8.735 1.00 85.69 114 CYS A CA 1
ATOM 974 C C . CYS A 1 114 ? 4.363 11.212 -10.110 1.00 85.69 114 CYS A C 1
ATOM 976 O O . CYS A 1 114 ? 5.083 10.320 -10.557 1.00 85.69 114 CYS A O 1
ATOM 978 N N . ASP A 1 115 ? 4.163 12.368 -10.739 1.00 72.00 115 ASP A N 1
ATOM 979 C CA . ASP A 1 115 ? 4.881 12.697 -11.966 1.00 72.00 115 ASP A CA 1
ATOM 980 C C . ASP A 1 115 ? 6.368 12.896 -11.671 1.00 72.00 115 ASP A C 1
ATOM 982 O O . ASP A 1 115 ? 6.763 13.626 -10.755 1.00 72.00 115 ASP A O 1
ATOM 986 N N . THR A 1 116 ? 7.205 12.252 -12.484 1.00 58.78 116 THR A N 1
ATOM 987 C CA . THR A 1 116 ? 8.670 12.265 -12.368 1.00 58.78 116 THR A CA 1
ATOM 988 C C . THR A 1 116 ? 9.281 13.659 -12.515 1.00 58.78 116 THR A C 1
ATOM 990 O O . THR A 1 116 ? 10.418 13.874 -12.110 1.00 58.78 116 THR A O 1
ATOM 993 N N . GLU A 1 117 ? 8.537 14.623 -13.053 1.00 56.38 117 GLU A N 1
ATOM 994 C CA . GLU A 1 117 ? 8.992 16.007 -13.216 1.00 56.38 117 GLU A CA 1
ATOM 995 C C . GLU A 1 117 ? 8.842 16.849 -11.933 1.00 56.38 117 GLU A C 1
ATOM 997 O O . GLU A 1 117 ? 9.515 17.864 -11.787 1.00 56.38 117 GLU A O 1
ATOM 1002 N N . ASN A 1 118 ? 8.034 16.407 -10.955 1.00 52.22 118 ASN A N 1
ATOM 1003 C CA . ASN A 1 118 ? 7.702 17.166 -9.736 1.00 52.22 118 ASN A CA 1
ATOM 1004 C C . ASN A 1 118 ? 8.067 16.433 -8.429 1.00 52.22 118 ASN A C 1
ATOM 1006 O O . ASN A 1 118 ? 7.434 16.629 -7.388 1.00 52.22 118 ASN A O 1
ATOM 1010 N N . ILE A 1 119 ? 9.127 15.617 -8.461 1.00 53.59 119 ILE A N 1
ATOM 1011 C CA . ILE A 1 119 ? 9.603 14.757 -7.354 1.00 53.59 119 ILE A CA 1
ATOM 1012 C C . ILE A 1 119 ? 9.887 15.530 -6.043 1.00 53.59 119 ILE A C 1
ATOM 1014 O O . ILE A 1 119 ? 9.925 14.936 -4.965 1.00 53.59 119 ILE A O 1
ATOM 1018 N N . VAL A 1 120 ? 10.049 16.856 -6.099 1.00 49.78 120 VAL A N 1
ATOM 1019 C CA . VAL A 1 120 ? 10.511 17.682 -4.969 1.00 49.78 120 VAL A CA 1
ATOM 1020 C C . VAL A 1 120 ? 9.385 18.156 -4.039 1.00 49.78 120 VAL A C 1
ATOM 1022 O O . VAL A 1 120 ? 9.659 18.586 -2.919 1.00 49.78 120 VAL A O 1
ATOM 1025 N N . ASN A 1 121 ? 8.111 18.050 -4.420 1.00 54.19 121 ASN A N 1
ATOM 1026 C CA . ASN A 1 121 ? 7.061 18.625 -3.582 1.00 54.19 121 ASN A CA 1
ATOM 1027 C C . ASN A 1 121 ? 6.673 17.686 -2.430 1.00 54.19 121 ASN A C 1
ATOM 1029 O O . ASN A 1 121 ? 6.089 16.611 -2.606 1.00 54.19 121 ASN A O 1
ATOM 1033 N N . ILE A 1 122 ? 6.979 18.127 -1.207 1.00 62.62 122 ILE A N 1
ATOM 1034 C CA . ILE A 1 122 ? 6.324 17.668 0.018 1.00 62.62 122 ILE A CA 1
ATOM 1035 C C . ILE A 1 122 ? 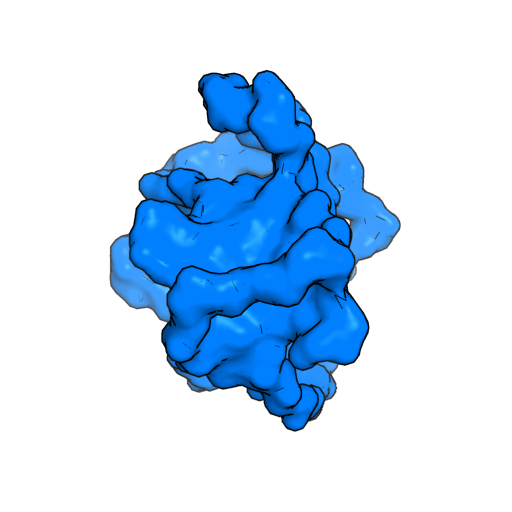4.846 18.050 -0.122 1.00 62.62 122 ILE A C 1
ATOM 1037 O O . ILE A 1 122 ? 4.434 19.143 0.255 1.00 62.62 122 ILE A O 1
ATOM 1041 N N . LEU A 1 123 ? 4.057 17.183 -0.756 1.00 67.31 123 LEU A N 1
ATOM 1042 C CA . LEU A 1 123 ? 2.612 17.346 -0.821 1.00 67.31 123 LEU A CA 1
ATOM 1043 C C . LEU A 1 123 ? 2.064 17.247 0.610 1.00 67.31 123 LEU A C 1
ATOM 1045 O O . LEU A 1 123 ? 2.312 16.231 1.269 1.00 67.31 123 LEU A O 1
ATOM 1049 N N . PRO A 1 124 ? 1.349 18.268 1.117 1.00 76.62 124 PRO A N 1
ATOM 1050 C CA . PRO A 1 124 ? 0.665 18.147 2.397 1.00 76.62 124 PRO A CA 1
ATOM 1051 C C . PRO A 1 124 ? -0.358 17.005 2.320 1.00 76.62 124 PRO A C 1
ATOM 1053 O O . PRO A 1 124 ? -0.950 16.782 1.260 1.00 76.62 124 PRO A O 1
ATOM 1056 N N . LEU A 1 125 ? -0.583 16.275 3.422 1.00 78.06 125 LEU A N 1
ATOM 1057 C CA . LEU A 1 125 ? -1.402 15.051 3.404 1.00 78.06 125 LEU A CA 1
ATOM 1058 C C . LEU A 1 125 ? -2.806 15.261 2.813 1.00 78.06 125 LEU A C 1
ATOM 1060 O O . LEU A 1 125 ? -3.316 14.398 2.106 1.00 78.06 125 LEU A O 1
ATOM 1064 N N . ASN A 1 126 ? -3.402 16.431 3.041 1.00 78.75 126 ASN A N 1
ATOM 1065 C CA . ASN A 1 126 ? -4.723 16.797 2.524 1.00 78.75 126 ASN A CA 1
ATOM 1066 C C . ASN A 1 126 ? -4.796 16.998 0.999 1.00 78.75 126 ASN A C 1
ATOM 1068 O O . ASN A 1 126 ? -5.893 17.110 0.454 1.00 78.75 126 ASN A O 1
ATOM 1072 N N . SER A 1 127 ? -3.651 17.072 0.319 1.00 81.69 127 SER A N 1
ATOM 1073 C CA . SER A 1 127 ? -3.549 17.214 -1.138 1.00 81.69 127 SER A CA 1
ATOM 1074 C C . SER A 1 127 ? -3.267 15.891 -1.851 1.00 81.69 127 SER A C 1
ATOM 1076 O O . SER A 1 127 ? -3.228 15.852 -3.080 1.00 81.69 127 SER A O 1
ATOM 1078 N N . ILE A 1 128 ? -3.079 14.804 -1.095 1.00 85.50 128 ILE A N 1
ATOM 1079 C CA . ILE A 1 128 ? -2.795 13.487 -1.657 1.00 85.50 128 ILE A CA 1
ATOM 1080 C C . ILE A 1 128 ? -4.058 12.942 -2.321 1.00 85.50 128 ILE A C 1
ATOM 1082 O O . ILE A 1 128 ? -5.111 12.812 -1.692 1.00 85.50 128 ILE A O 1
ATOM 1086 N N . ILE A 1 129 ? -3.921 12.570 -3.591 1.00 88.31 129 ILE A N 1
ATOM 1087 C CA . ILE A 1 129 ? -4.911 11.780 -4.315 1.00 88.31 129 ILE A CA 1
ATOM 1088 C C . ILE A 1 129 ? -4.451 10.319 -4.248 1.00 88.31 129 ILE A C 1
ATOM 1090 O O . ILE A 1 129 ? -3.496 9.953 -4.938 1.00 88.31 129 ILE A O 1
ATOM 1094 N N . PRO A 1 130 ? -5.053 9.485 -3.387 1.00 90.88 130 PRO A N 1
ATOM 1095 C CA . PRO A 1 130 ? -4.631 8.098 -3.236 1.00 90.88 130 PRO A CA 1
ATOM 1096 C C . PRO A 1 130 ? -4.954 7.300 -4.507 1.00 90.88 130 PRO A C 1
ATOM 1098 O O . PRO A 1 130 ? -6.079 7.340 -5.004 1.00 90.88 130 PRO A O 1
ATOM 1101 N N . SER A 1 131 ? -3.973 6.559 -5.017 1.00 91.19 131 SER A N 1
ATOM 1102 C CA . SER A 1 131 ? -4.189 5.512 -6.020 1.00 91.19 131 SER A CA 1
ATOM 1103 C C . SER A 1 131 ? -4.506 4.167 -5.373 1.00 91.19 131 SER A C 1
ATOM 1105 O O . SER A 1 131 ? -5.193 3.358 -5.984 1.00 91.19 131 SER A O 1
ATOM 1107 N N . ASP A 1 132 ? -4.012 3.934 -4.153 1.00 92.94 132 ASP A N 1
ATOM 1108 C CA . ASP A 1 132 ? -4.301 2.730 -3.374 1.00 92.94 132 ASP A CA 1
ATOM 1109 C C . ASP A 1 132 ? -4.185 3.018 -1.865 1.00 92.94 132 ASP A C 1
ATOM 1111 O O . ASP A 1 132 ? -3.422 3.897 -1.443 1.00 92.94 132 ASP A O 1
ATOM 1115 N N . ILE A 1 133 ? -4.961 2.291 -1.058 1.00 94.31 133 ILE A N 1
ATOM 1116 C CA . ILE A 1 133 ? -4.933 2.341 0.407 1.00 94.31 133 ILE A CA 1
ATOM 1117 C C . ILE A 1 133 ? -5.112 0.925 0.949 1.00 94.31 133 ILE A C 1
ATOM 1119 O O . ILE A 1 133 ? -6.164 0.301 0.794 1.00 94.31 133 ILE A O 1
ATOM 1123 N N . TYR A 1 134 ? -4.101 0.437 1.655 1.00 96.44 134 TYR A N 1
ATOM 1124 C CA . TYR A 1 134 ? -4.114 -0.910 2.209 1.00 96.44 134 TYR A CA 1
ATOM 1125 C C . TYR A 1 134 ? -3.291 -0.986 3.488 1.00 96.44 134 TYR A C 1
ATOM 1127 O O . TYR A 1 134 ? -2.395 -0.179 3.731 1.00 96.44 134 TYR A O 1
ATOM 1135 N N . PHE A 1 135 ? -3.565 -1.991 4.310 1.00 97.00 135 PHE A N 1
ATOM 1136 C CA . PHE A 1 135 ? -2.653 -2.384 5.369 1.00 97.00 135 PHE A CA 1
ATOM 1137 C C . PHE A 1 135 ? -1.659 -3.423 4.859 1.00 97.00 135 PHE A C 1
ATOM 1139 O O . PHE A 1 135 ? -2.010 -4.325 4.099 1.00 97.00 135 PHE A O 1
ATOM 1146 N N . GLU A 1 136 ? -0.416 -3.329 5.310 1.00 95.50 136 GLU A N 1
ATOM 1147 C CA . GLU A 1 136 ? 0.633 -4.297 5.008 1.00 95.50 136 GLU A CA 1
ATOM 1148 C C . GLU A 1 136 ? 1.134 -4.948 6.295 1.00 95.50 136 GLU A C 1
ATOM 1150 O O . GLU A 1 136 ? 1.364 -4.272 7.303 1.00 95.50 136 GLU A O 1
ATOM 1155 N N . SER A 1 137 ? 1.344 -6.263 6.236 1.00 92.62 137 SER A N 1
ATOM 1156 C CA . SER A 1 137 ? 2.049 -7.009 7.274 1.00 92.62 137 SER A CA 1
ATOM 1157 C C . SER A 1 137 ? 3.113 -7.921 6.669 1.00 92.62 137 SER A C 1
ATOM 1159 O O . SER A 1 137 ? 2.923 -8.515 5.599 1.00 92.62 137 SER A O 1
ATOM 1161 N N . ASN A 1 138 ? 4.238 -8.022 7.381 1.00 84.69 138 ASN A N 1
ATOM 1162 C CA . ASN A 1 138 ? 5.359 -8.899 7.038 1.00 84.69 138 ASN A CA 1
ATOM 1163 C C . ASN A 1 138 ? 5.075 -10.372 7.373 1.00 84.69 138 ASN A C 1
ATOM 1165 O O . ASN A 1 138 ? 5.811 -11.247 6.929 1.00 84.69 138 ASN A O 1
ATOM 1169 N N . GLU A 1 139 ? 4.032 -10.638 8.157 1.00 85.31 139 GLU A N 1
ATOM 1170 C CA . GLU A 1 139 ? 3.615 -11.969 8.591 1.00 85.31 139 GLU A CA 1
ATOM 1171 C C . GLU A 1 139 ? 2.146 -12.190 8.213 1.00 85.31 139 GLU A C 1
ATOM 1173 O O . GLU A 1 139 ? 1.380 -11.234 8.046 1.00 85.31 139 GLU A O 1
ATOM 1178 N N . ASP A 1 140 ? 1.738 -13.453 8.110 1.00 86.06 140 ASP A N 1
ATOM 1179 C CA . ASP A 1 140 ? 0.320 -13.798 8.063 1.00 86.06 140 ASP A CA 1
ATOM 1180 C C . ASP A 1 140 ? -0.280 -13.544 9.451 1.00 86.06 140 ASP A C 1
ATOM 1182 O O . ASP A 1 140 ? 0.013 -14.252 10.416 1.00 86.06 140 ASP A O 1
ATOM 1186 N N . ILE A 1 141 ? -1.097 -12.497 9.563 1.00 88.62 141 ILE A N 1
ATOM 1187 C CA . ILE A 1 141 ? -1.753 -12.109 10.817 1.00 88.62 141 ILE A CA 1
ATOM 1188 C C . ILE A 1 141 ? -3.196 -12.609 10.860 1.00 88.62 141 ILE A C 1
ATOM 1190 O O . ILE A 1 141 ? -3.912 -12.619 9.858 1.00 88.62 141 ILE A O 1
ATOM 1194 N N . ASP A 1 142 ? -3.640 -12.991 12.055 1.00 88.69 142 ASP A N 1
ATOM 1195 C CA . ASP A 1 142 ? -5.039 -13.317 12.313 1.00 88.69 142 ASP A CA 1
ATOM 1196 C C . ASP A 1 142 ? -5.830 -12.035 12.597 1.00 88.69 142 ASP A C 1
ATOM 1198 O O . ASP A 1 142 ? -5.642 -11.391 13.627 1.00 88.69 142 ASP A O 1
ATOM 1202 N N . LEU A 1 143 ? -6.741 -11.674 11.693 1.00 88.75 143 LEU A N 1
ATOM 1203 C CA . LEU A 1 143 ? -7.628 -10.517 11.851 1.00 88.75 143 LEU A CA 1
ATOM 1204 C C . LEU A 1 143 ? -8.690 -10.696 12.945 1.00 88.75 143 LEU A C 1
ATOM 1206 O O . LEU A 1 143 ? -9.328 -9.722 13.344 1.00 88.75 143 LEU A O 1
ATOM 1210 N N . ASN A 1 144 ? -8.891 -11.915 13.452 1.00 87.50 144 ASN A N 1
ATOM 1211 C CA . ASN A 1 144 ? -9.726 -12.142 14.630 1.00 87.50 144 ASN A CA 1
ATOM 1212 C C . ASN A 1 144 ? -8.968 -11.880 15.936 1.00 87.50 144 ASN A C 1
ATOM 1214 O O . ASN A 1 144 ? -9.593 -11.797 16.995 1.00 87.50 144 ASN A O 1
ATOM 1218 N N . ASN A 1 145 ? -7.641 -11.715 15.881 1.00 92.75 145 ASN A N 1
ATOM 1219 C CA . ASN A 1 145 ? -6.864 -11.305 17.038 1.00 92.75 145 ASN A CA 1
ATOM 1220 C C . ASN A 1 145 ? -7.303 -9.902 17.480 1.00 92.75 145 ASN A C 1
ATOM 1222 O O . ASN A 1 145 ? -7.271 -8.950 16.701 1.00 92.75 145 ASN A O 1
ATOM 1226 N N . HIS A 1 146 ? -7.684 -9.780 18.751 1.00 91.56 146 HIS A N 1
ATOM 1227 C CA . HIS A 1 146 ? -8.228 -8.544 19.308 1.00 91.56 146 HIS A CA 1
ATOM 1228 C C . HIS A 1 146 ? -7.296 -7.343 19.126 1.00 91.56 146 HIS A C 1
ATOM 1230 O O . HIS A 1 146 ? -7.749 -6.292 18.691 1.00 91.56 146 HIS A O 1
ATOM 1236 N N . LEU A 1 147 ? -5.998 -7.512 19.392 1.00 90.75 147 LEU A N 1
ATOM 1237 C CA . LEU A 1 147 ? -5.023 -6.421 19.318 1.00 90.75 147 LEU A CA 1
ATOM 1238 C C . LEU A 1 147 ? -4.857 -5.938 17.874 1.00 90.75 147 LEU A C 1
ATOM 1240 O O . LEU A 1 147 ? -4.956 -4.749 17.601 1.00 90.75 147 LEU A O 1
ATOM 1244 N N . ILE A 1 148 ? -4.692 -6.870 16.933 1.00 92.44 148 ILE A N 1
ATOM 1245 C CA . ILE A 1 148 ? -4.608 -6.578 15.491 1.00 92.44 148 ILE A CA 1
ATOM 1246 C C . ILE A 1 148 ? -5.866 -5.846 15.014 1.00 92.44 148 ILE A C 1
ATOM 1248 O O . ILE A 1 148 ? -5.789 -4.858 14.280 1.00 92.44 148 ILE A O 1
ATOM 1252 N N . LYS A 1 149 ? -7.036 -6.311 15.458 1.00 94.19 149 LYS A N 1
ATOM 1253 C CA . LYS A 1 149 ? -8.317 -5.707 15.109 1.00 94.19 149 LYS A CA 1
ATOM 1254 C C . LYS A 1 149 ? -8.465 -4.297 15.670 1.00 94.19 149 LYS A C 1
ATOM 1256 O O . LYS A 1 149 ? -8.930 -3.422 14.946 1.00 94.19 149 LYS A O 1
ATOM 1261 N N . GLU A 1 150 ? -8.061 -4.061 16.914 1.00 93.94 150 GLU A N 1
ATOM 1262 C CA . GLU A 1 150 ? -8.040 -2.723 17.509 1.00 93.94 150 GLU A CA 1
ATOM 1263 C C . GLU A 1 150 ? -7.128 -1.776 16.732 1.00 93.94 150 GLU A C 1
ATOM 1265 O O . GLU A 1 150 ? -7.560 -0.673 16.401 1.00 93.94 150 GLU A O 1
ATOM 1270 N N . GLU A 1 151 ? -5.923 -2.216 16.358 1.00 94.44 151 GLU A N 1
ATOM 1271 C CA . GLU A 1 151 ? -4.995 -1.376 15.597 1.00 94.44 151 GLU A CA 1
ATOM 1272 C C . GLU A 1 151 ? -5.579 -0.955 14.238 1.00 94.44 151 GLU A C 1
ATOM 1274 O O . GLU A 1 151 ? -5.571 0.227 13.884 1.00 94.44 151 GLU A O 1
ATOM 1279 N N . ILE A 1 152 ? -6.155 -1.905 13.495 1.00 95.50 152 ILE A N 1
ATOM 1280 C CA . ILE A 1 152 ? -6.840 -1.619 12.226 1.00 95.50 152 ILE A CA 1
ATOM 1281 C C . ILE A 1 152 ? -8.009 -0.657 12.455 1.00 95.50 152 ILE A C 1
ATOM 1283 O O . ILE A 1 152 ? -8.162 0.319 11.720 1.00 95.50 152 ILE A O 1
ATOM 1287 N N . ASN A 1 153 ? -8.818 -0.894 13.489 1.00 95.62 153 ASN A N 1
ATOM 1288 C CA . ASN A 1 153 ? -9.991 -0.075 13.787 1.00 95.62 153 ASN A CA 1
ATOM 1289 C C . ASN A 1 153 ? -9.634 1.378 14.110 1.00 95.62 153 ASN A C 1
ATOM 1291 O O . ASN A 1 153 ? -10.404 2.268 13.752 1.00 95.62 153 ASN A O 1
ATOM 1295 N N . VAL A 1 154 ? -8.484 1.640 14.743 1.00 95.56 154 VAL A N 1
ATOM 1296 C CA . VAL A 1 154 ? -8.014 3.016 14.966 1.00 95.56 154 VAL A CA 1
ATOM 1297 C C . VAL A 1 154 ? -7.816 3.720 13.627 1.00 95.56 154 VAL A C 1
ATOM 1299 O O . VAL A 1 154 ? -8.369 4.799 13.424 1.00 95.56 154 VAL A O 1
ATOM 1302 N N . PHE A 1 155 ? -7.115 3.111 12.671 1.00 95.81 155 PHE A N 1
ATOM 1303 C CA . PHE A 1 155 ? -6.949 3.707 11.343 1.00 95.81 155 PHE A CA 1
ATOM 1304 C C . PHE A 1 155 ? -8.276 3.865 10.596 1.00 95.81 155 PHE A C 1
ATOM 1306 O O . PHE A 1 155 ? -8.562 4.941 10.074 1.00 95.81 155 PHE A O 1
ATOM 1313 N N . LEU A 1 156 ? -9.127 2.835 10.607 1.00 94.38 156 LEU A N 1
ATOM 1314 C CA . LEU A 1 156 ? -10.444 2.895 9.965 1.00 94.38 156 LEU A CA 1
ATOM 1315 C C . LEU A 1 156 ? -11.364 3.951 10.592 1.00 94.38 156 LEU A C 1
ATOM 1317 O O . LEU A 1 156 ? -12.218 4.495 9.901 1.00 94.38 156 LEU A O 1
ATOM 1321 N N . SER A 1 157 ? -11.191 4.273 11.878 1.00 94.81 157 SER A N 1
ATOM 1322 C CA . SER A 1 157 ? -11.958 5.332 12.541 1.00 94.81 157 SER A CA 1
ATOM 1323 C C . SER A 1 157 ? -11.600 6.734 12.048 1.00 94.81 157 SER A C 1
ATOM 1325 O O . SER A 1 157 ? -12.476 7.592 12.020 1.00 94.81 157 SER A O 1
ATOM 1327 N N . HIS A 1 158 ? -10.354 6.946 11.615 1.00 93.25 158 HIS A N 1
ATOM 1328 C CA . HIS A 1 158 ? -9.902 8.206 11.023 1.00 93.25 158 HIS A CA 1
ATOM 1329 C C . HIS A 1 158 ? -10.281 8.327 9.541 1.00 93.25 158 HIS A C 1
ATOM 1331 O O . HIS A 1 158 ? -10.415 9.440 9.045 1.00 93.25 158 HIS A O 1
ATOM 1337 N N . LEU A 1 159 ? -10.455 7.197 8.845 1.00 88.75 159 LEU A N 1
ATOM 1338 C CA . LEU A 1 159 ? -10.828 7.118 7.424 1.00 88.75 159 LEU A CA 1
ATOM 1339 C C . LEU A 1 159 ? -12.350 7.071 7.175 1.00 88.75 159 LEU A C 1
ATOM 1341 O O . LEU A 1 159 ? -12.777 6.927 6.031 1.00 88.75 159 LEU A O 1
ATOM 1345 N N . ASN A 1 160 ? -13.173 7.129 8.225 1.00 82.00 160 ASN A N 1
ATOM 1346 C CA . ASN A 1 160 ? -14.638 7.136 8.128 1.00 82.00 160 ASN A CA 1
ATOM 1347 C C . ASN A 1 160 ? -15.203 8.554 8.247 1.00 82.00 160 ASN A C 1
ATOM 1349 O O . ASN A 1 160 ? -14.635 9.365 9.011 1.00 82.00 160 ASN A O 1
#

pLDDT: mean 90.1, std 9.18, range [49.78, 97.5]

Organism: NCBI:txid1070528

Foldseek 3Di:
DKKFKDDPFLQVQLQLQVVQVVFWDDKAKKKWKQDPVAIWIDGPPFIWGKDKDFDDKDKAQCLDNRIIMIDGPIDIDTHTDDDDDPDIDMWMKMWIWGFPDPPDQKIKIFIATDDPVPVPDPPDSSRGRGPGIIMDGPDPDDCVPPVNSVRVNVVVVSRD

Mean predicted aligned error: 4.95 Å